Protein AF-A0AAJ1V448-F1 (afdb_monomer_lite)

Secondary structure (DSSP, 8-state):
---------S------S--SSEEEEEETTEEEEEETTTTEEEEES---EEEETTEEEEEETTEEEEEETTT--EEEE--TTS-HHHHHHHHHHHHHHHHHHHHH-PPP-EEEESSGGGS-HHHHHHHHHHHH------S--------

pLDDT: mean 71.42, std 21.46, range [21.64, 95.12]

Radius of gyration: 16.84 Å; chains: 1; bounding box: 43×35×54 Å

Foldseek 3Di:
DDDDDDDDDDDDLDPPPQPDAWGWDDDPLWTFIAGRVVRDTPDTRFQDWDDDDQWIWGAAQQGTWIARSVQRAIEGEDDPNHNVVNVVVLVVLQVVQVVCCVPPVDDHRYHYDPDLVVDDPVSNVVNVVSVVDRDPDDRDDDDDDDD

Structure (mmCIF, N/CA/C/O backbone):
data_AF-A0AAJ1V448-F1
#
_entry.id   AF-A0AAJ1V448-F1
#
loop_
_atom_site.group_PDB
_atom_site.id
_atom_site.type_symbol
_atom_site.label_atom_id
_atom_site.label_alt_id
_atom_site.label_comp_id
_atom_site.label_asym_id
_atom_site.label_entity_id
_atom_site.label_seq_id
_atom_site.pdbx_PDB_ins_code
_atom_site.Cartn_x
_atom_site.Cartn_y
_atom_site.Cartn_z
_atom_site.occupancy
_atom_site.B_iso_or_equiv
_atom_site.auth_seq_id
_atom_site.auth_comp_id
_atom_site.auth_asym_id
_atom_site.auth_atom_id
_atom_site.pdbx_PDB_model_num
ATOM 1 N N . MET A 1 1 ? -28.295 -3.631 -28.440 1.00 34.12 1 MET A N 1
ATOM 2 C CA . MET A 1 1 ? -27.370 -3.105 -29.465 1.00 34.12 1 MET A CA 1
ATOM 3 C C . MET A 1 1 ? -27.312 -1.601 -29.282 1.00 34.12 1 MET A C 1
ATOM 5 O O . MET A 1 1 ? -28.320 -0.962 -29.539 1.00 34.12 1 MET A O 1
ATOM 9 N N . TYR A 1 2 ? -26.222 -1.044 -28.748 1.00 21.64 2 TYR A N 1
ATOM 10 C CA . TYR A 1 2 ? -26.140 0.403 -28.520 1.00 21.64 2 TYR A CA 1
ATOM 11 C C . TYR A 1 2 ? -24.776 0.963 -28.914 1.00 21.64 2 TYR A C 1
ATOM 13 O O . TYR A 1 2 ? -23.734 0.371 -28.650 1.00 21.64 2 TYR A O 1
ATOM 21 N N . ILE A 1 3 ? -24.871 2.089 -29.614 1.00 24.56 3 ILE A N 1
ATOM 22 C CA . ILE A 1 3 ? -23.861 2.810 -30.384 1.00 24.56 3 ILE A CA 1
ATOM 23 C C . ILE A 1 3 ? -22.995 3.669 -29.449 1.00 24.56 3 ILE A C 1
ATOM 25 O O . ILE A 1 3 ? -23.514 4.309 -28.536 1.00 24.56 3 ILE A O 1
ATOM 29 N N . VAL A 1 4 ? -21.683 3.704 -29.702 1.00 25.64 4 VAL A N 1
ATOM 30 C CA . VAL A 1 4 ? -20.700 4.539 -28.992 1.00 25.64 4 VAL A CA 1
ATOM 31 C C . VAL A 1 4 ? -20.552 5.881 -29.712 1.00 25.64 4 VAL A C 1
ATOM 33 O O . VAL A 1 4 ? -20.373 5.914 -30.928 1.00 25.64 4 VAL A O 1
ATOM 36 N N . LYS A 1 5 ? -20.585 6.988 -28.961 1.00 23.23 5 LYS A N 1
ATOM 37 C CA . LYS A 1 5 ? -20.272 8.335 -29.456 1.00 23.23 5 LYS A CA 1
ATOM 38 C C . LYS A 1 5 ? -19.049 8.858 -28.704 1.00 23.23 5 LYS A C 1
ATOM 40 O O . LYS A 1 5 ? -19.055 8.917 -27.480 1.00 23.23 5 LYS A O 1
ATOM 45 N N . ILE A 1 6 ? -17.999 9.187 -29.449 1.00 26.39 6 ILE A N 1
ATOM 46 C CA . ILE A 1 6 ? -16.728 9.704 -28.932 1.00 26.39 6 ILE A CA 1
ATOM 47 C C . ILE A 1 6 ? -16.878 11.213 -28.730 1.00 26.39 6 ILE A C 1
ATOM 49 O O . ILE A 1 6 ? -17.264 11.916 -29.663 1.00 26.39 6 ILE A O 1
ATOM 53 N N . VAL A 1 7 ? -16.541 11.716 -27.544 1.00 25.47 7 VAL A N 1
ATOM 54 C CA . VAL A 1 7 ? -16.390 13.155 -27.291 1.00 25.47 7 VAL A CA 1
ATOM 55 C C . VAL A 1 7 ? -14.991 13.381 -26.727 1.00 25.47 7 VAL A C 1
ATOM 57 O O . VAL A 1 7 ? -14.596 12.734 -25.764 1.00 25.47 7 VAL A O 1
ATOM 60 N N . HIS A 1 8 ? -14.227 14.249 -27.387 1.00 28.97 8 HIS A N 1
ATOM 61 C CA . HIS A 1 8 ? -12.916 14.713 -26.942 1.00 28.97 8 HIS A CA 1
ATOM 62 C C . HIS A 1 8 ? -13.105 15.993 -26.123 1.00 28.97 8 HIS A C 1
ATOM 64 O O . HIS A 1 8 ? -13.616 16.969 -26.672 1.00 28.97 8 HIS A O 1
ATOM 70 N N . SER A 1 9 ? -12.646 16.038 -24.872 1.00 25.72 9 SER A N 1
ATOM 71 C CA . SER A 1 9 ? -12.379 17.309 -24.186 1.00 25.72 9 SER A CA 1
ATOM 72 C C . SER A 1 9 ? -11.403 17.164 -23.018 1.00 25.72 9 SER A C 1
ATOM 74 O O . SER A 1 9 ? -11.227 16.094 -22.447 1.00 25.72 9 SER A O 1
ATOM 76 N N . TYR A 1 10 ? -10.720 18.276 -22.755 1.00 32.84 10 TYR A N 1
ATOM 77 C CA . TYR A 1 10 ? -9.594 18.486 -21.855 1.00 32.84 10 TYR A CA 1
ATOM 78 C C . TYR A 1 10 ? -9.974 18.385 -20.367 1.00 32.84 10 TYR A C 1
ATOM 80 O O . TYR A 1 10 ? -10.995 18.925 -19.967 1.00 32.84 10 TYR A O 1
ATOM 88 N N . ILE A 1 11 ? -9.072 17.782 -19.576 1.00 35.22 11 ILE A N 1
ATOM 89 C CA . ILE A 1 11 ? -9.064 17.693 -18.100 1.00 35.22 11 ILE A CA 1
ATOM 90 C C . ILE A 1 11 ? -10.387 17.179 -17.514 1.00 35.22 11 ILE A C 1
ATOM 92 O O . ILE A 1 11 ? -11.191 17.942 -16.993 1.00 35.22 11 ILE A O 1
ATOM 96 N N . ASP A 1 12 ? -10.550 15.858 -17.510 1.00 28.92 12 ASP A N 1
ATOM 97 C CA . ASP A 1 12 ? -11.573 15.194 -16.706 1.00 28.92 12 ASP A CA 1
ATOM 98 C C . ASP A 1 12 ? -10.906 14.465 -15.533 1.00 28.92 12 ASP A C 1
ATOM 100 O O . ASP A 1 12 ? -10.263 13.423 -15.689 1.00 28.92 12 ASP A O 1
ATOM 104 N N . ILE A 1 13 ? -11.060 15.028 -14.333 1.00 37.06 13 ILE A N 1
ATOM 105 C CA . ILE A 1 13 ? -10.805 14.335 -13.069 1.00 37.06 13 ILE A CA 1
ATOM 106 C C . ILE A 1 13 ? -11.940 13.317 -12.916 1.00 37.06 13 ILE A C 1
ATOM 108 O O . ILE A 1 13 ? -13.012 13.641 -12.410 1.00 37.06 13 ILE A O 1
ATOM 112 N N . TYR A 1 14 ? -11.746 12.092 -13.402 1.00 40.75 14 TYR A N 1
ATOM 113 C CA . TYR A 1 14 ? -12.727 11.028 -13.206 1.00 40.75 14 TYR A CA 1
ATOM 114 C C . TYR A 1 14 ? -12.671 10.550 -11.753 1.00 40.75 14 TYR A C 1
ATOM 116 O O . TYR A 1 14 ? -11.866 9.696 -11.387 1.00 40.75 14 TYR A O 1
ATOM 124 N N . THR A 1 15 ? -13.544 11.101 -10.912 1.00 40.78 15 THR A N 1
ATOM 125 C CA . THR A 1 15 ? -13.880 10.543 -9.603 1.00 40.78 15 THR A CA 1
ATOM 126 C C . THR A 1 15 ? -14.513 9.173 -9.816 1.00 40.78 15 THR A C 1
ATOM 128 O O . THR A 1 15 ? -15.686 9.048 -10.176 1.00 40.78 15 THR A O 1
ATOM 131 N N . TYR A 1 16 ? -13.737 8.112 -9.593 1.00 46.25 16 TYR A N 1
ATOM 132 C CA . TYR A 1 16 ? -14.350 6.838 -9.252 1.00 46.25 16 TYR A CA 1
ATOM 133 C C . TYR A 1 16 ? -15.183 7.058 -7.987 1.00 46.25 16 TYR A C 1
ATOM 135 O O . TYR A 1 16 ? -14.748 7.725 -7.051 1.00 46.25 16 TYR A O 1
ATOM 143 N N . LYS A 1 17 ? -16.422 6.571 -8.017 1.00 37.53 17 LYS A N 1
ATOM 144 C CA . LYS A 1 17 ? -17.472 6.841 -7.032 1.00 37.53 17 LYS A CA 1
ATOM 145 C C . LYS A 1 17 ? -17.230 6.038 -5.740 1.00 37.53 17 LYS A C 1
ATOM 147 O O . LYS A 1 17 ? -18.076 5.244 -5.353 1.00 37.53 17 LYS A O 1
ATOM 152 N N . TYR A 1 18 ? -16.064 6.202 -5.123 1.00 48.06 18 TYR A N 1
ATOM 153 C CA . TYR A 1 18 ? -15.713 5.605 -3.837 1.00 48.06 18 TYR A CA 1
ATOM 154 C C . TYR A 1 18 ? -15.659 6.725 -2.800 1.00 48.06 18 TYR A C 1
ATOM 156 O O . TYR A 1 18 ? -15.070 7.777 -3.052 1.00 48.06 18 TYR A O 1
ATOM 164 N N . GLU A 1 19 ? -16.338 6.548 -1.671 1.00 44.62 19 GLU A N 1
ATOM 165 C CA . GLU A 1 19 ? -16.449 7.584 -0.647 1.00 44.62 19 GLU A CA 1
ATOM 166 C C . GLU A 1 19 ? -15.069 7.935 -0.041 1.00 44.62 19 GLU A C 1
ATOM 168 O O . GLU A 1 19 ? -14.510 7.262 0.816 1.00 44.62 19 GLU A O 1
ATOM 173 N N . HIS A 1 20 ? -14.536 9.051 -0.541 1.00 54.03 20 HIS A N 1
ATOM 174 C CA . HIS A 1 20 ? -13.806 10.126 0.140 1.00 54.03 20 HIS A CA 1
ATOM 175 C C . HIS A 1 20 ? -12.376 9.961 0.682 1.00 54.03 20 HIS A C 1
ATOM 177 O O . HIS A 1 20 ? -11.802 11.000 1.022 1.00 54.03 20 HIS A O 1
ATOM 183 N N . ARG A 1 21 ? -11.741 8.781 0.717 1.00 66.19 21 ARG A N 1
ATOM 184 C CA . ARG A 1 21 ? -10.347 8.694 1.226 1.00 66.19 21 ARG A CA 1
ATOM 185 C C . ARG A 1 21 ? -9.246 8.571 0.174 1.00 66.19 21 ARG A C 1
ATOM 187 O O . ARG A 1 21 ? -8.180 9.146 0.376 1.00 66.19 21 ARG A O 1
ATOM 194 N N . TYR A 1 22 ? -9.471 7.854 -0.926 1.00 66.38 22 TYR A N 1
ATOM 195 C CA . TYR A 1 22 ? -8.424 7.604 -1.922 1.00 66.38 22 TYR A CA 1
ATOM 196 C C . TYR A 1 22 ? -8.883 7.903 -3.348 1.00 66.38 22 TYR A C 1
ATOM 198 O O . TYR A 1 22 ? -9.981 7.523 -3.752 1.00 66.38 22 TYR A O 1
ATOM 206 N N . PHE A 1 23 ? -8.023 8.569 -4.120 1.00 69.56 23 PHE A N 1
ATOM 207 C CA . PHE A 1 23 ? -8.274 8.972 -5.502 1.00 69.56 23 PHE A CA 1
ATOM 208 C C . PHE A 1 23 ? -7.182 8.453 -6.443 1.00 69.56 23 PHE A C 1
ATOM 210 O O . PHE A 1 23 ? -5.991 8.605 -6.175 1.00 69.56 23 PHE A O 1
ATOM 217 N N . LEU A 1 24 ? -7.606 7.884 -7.574 1.00 71.06 24 LEU A N 1
ATOM 218 C CA . LEU A 1 24 ? -6.727 7.504 -8.677 1.00 71.06 24 LEU A CA 1
ATOM 219 C C . LEU A 1 24 ? -6.697 8.621 -9.709 1.00 71.06 24 LEU A C 1
ATOM 221 O O . LEU A 1 24 ? -7.723 8.936 -10.312 1.00 71.06 24 LEU A O 1
ATOM 225 N N . GLY A 1 25 ? -5.519 9.199 -9.913 1.00 64.62 25 GLY A N 1
ATOM 226 C CA . GLY A 1 25 ? -5.349 10.384 -10.734 1.00 64.62 25 GLY A CA 1
ATOM 227 C C . GLY A 1 25 ? -4.311 10.235 -11.829 1.00 64.62 25 GLY A C 1
ATOM 228 O O . GLY A 1 25 ? -3.358 9.465 -11.723 1.00 64.62 25 GLY A O 1
ATOM 229 N N . TYR A 1 26 ? -4.492 11.045 -12.868 1.00 62.19 26 TYR A N 1
ATOM 230 C CA . TYR A 1 26 ? -3.481 11.307 -13.878 1.00 62.19 26 TYR A CA 1
ATOM 231 C C . TYR A 1 26 ? -3.288 12.814 -14.002 1.00 62.19 26 TYR A C 1
ATOM 233 O O . TYR A 1 26 ? -4.241 13.547 -14.268 1.00 62.19 26 TYR A O 1
ATOM 241 N N . SER A 1 27 ? -2.066 13.291 -13.791 1.00 60.03 27 SER A N 1
ATOM 242 C CA . SER A 1 27 ? -1.732 14.711 -13.901 1.00 60.03 27 SER A CA 1
ATOM 243 C C . SER A 1 27 ? -0.319 14.872 -14.431 1.00 60.03 27 SER A C 1
ATOM 245 O O . SER A 1 27 ? 0.567 14.100 -14.084 1.00 60.03 27 SER A O 1
ATOM 247 N N . LYS A 1 28 ? -0.114 15.870 -15.298 1.00 67.69 28 LYS A N 1
ATOM 248 C CA . LYS A 1 28 ? 1.195 16.209 -15.890 1.00 67.69 28 LYS A CA 1
ATOM 249 C C . LYS A 1 28 ? 1.934 15.043 -16.563 1.00 67.69 28 LYS A C 1
ATOM 251 O O . LYS A 1 28 ? 3.154 15.056 -16.642 1.00 67.69 28 LYS A O 1
ATOM 256 N N . GLY A 1 29 ? 1.208 14.063 -17.093 1.00 63.75 29 GLY A N 1
ATOM 257 C CA . GLY A 1 29 ? 1.835 12.901 -17.720 1.00 63.75 29 GLY A CA 1
ATOM 258 C C . GLY A 1 29 ? 1.985 11.688 -16.799 1.00 63.75 29 GLY A C 1
ATOM 259 O O . GLY A 1 29 ? 2.415 10.634 -17.261 1.00 63.75 29 GLY A O 1
ATOM 260 N N . GLU A 1 30 ? 1.622 11.815 -15.521 1.00 61.38 30 GLU A N 1
ATOM 261 C CA . GLU A 1 30 ? 1.994 10.876 -14.464 1.00 61.38 30 GLU A CA 1
ATOM 262 C C . GLU A 1 30 ? 0.755 10.322 -13.752 1.00 61.38 30 GLU A C 1
ATOM 264 O O . GLU A 1 30 ? -0.217 11.041 -13.511 1.00 61.38 30 GLU A O 1
ATOM 269 N N . ASN A 1 31 ? 0.792 9.033 -13.402 1.00 67.31 31 ASN A N 1
ATOM 270 C CA . ASN A 1 31 ? -0.251 8.391 -12.600 1.00 67.31 31 ASN A CA 1
ATOM 271 C C . ASN A 1 31 ? 0.088 8.484 -11.115 1.00 67.31 31 ASN A C 1
ATOM 273 O O . ASN A 1 31 ? 1.258 8.334 -10.738 1.00 67.31 31 ASN A O 1
ATOM 277 N N . TYR A 1 32 ? -0.943 8.666 -10.294 1.00 69.56 32 TYR A N 1
ATOM 278 C CA . TYR A 1 32 ? -0.799 8.701 -8.849 1.00 69.56 32 TYR A CA 1
ATOM 279 C C . TYR A 1 32 ? -2.000 8.134 -8.092 1.00 69.56 32 TYR A C 1
ATOM 281 O O . TYR A 1 32 ? -3.140 8.172 -8.560 1.00 69.56 32 TYR A O 1
ATOM 289 N N . ILE A 1 33 ? -1.715 7.643 -6.887 1.00 75.50 33 ILE A N 1
ATOM 290 C CA . ILE A 1 33 ? -2.704 7.326 -5.854 1.00 75.50 33 ILE A CA 1
ATOM 291 C C . ILE A 1 33 ? -2.618 8.446 -4.819 1.00 75.50 33 ILE A C 1
ATOM 293 O O . ILE A 1 33 ? -1.537 8.713 -4.296 1.00 75.50 33 ILE A O 1
ATOM 297 N N . LEU A 1 34 ? -3.727 9.124 -4.544 1.00 72.25 34 LEU A N 1
ATOM 298 C CA . LEU A 1 34 ? -3.802 10.236 -3.597 1.00 72.25 34 LEU A CA 1
ATOM 299 C C . LEU A 1 34 ? -4.661 9.847 -2.396 1.00 72.25 34 LEU A C 1
ATOM 301 O O . LEU A 1 34 ? -5.791 9.409 -2.582 1.00 72.25 34 LEU A O 1
ATOM 305 N N . ASP A 1 35 ? -4.156 10.067 -1.186 1.00 71.56 35 ASP A N 1
ATOM 306 C CA . ASP A 1 35 ? -4.957 10.102 0.040 1.00 71.56 35 ASP A CA 1
ATOM 307 C C . ASP A 1 35 ? -5.593 11.498 0.150 1.00 71.56 35 ASP A C 1
ATOM 309 O O . ASP A 1 35 ? -4.914 12.484 0.447 1.00 71.56 35 ASP A O 1
ATOM 313 N N . THR A 1 36 ? -6.888 11.606 -0.146 1.00 65.81 36 THR A N 1
ATOM 314 C CA . THR A 1 36 ? -7.627 12.879 -0.171 1.00 65.81 36 THR A CA 1
ATOM 315 C C . THR A 1 36 ? -7.926 13.424 1.219 1.00 65.81 36 THR A C 1
ATOM 317 O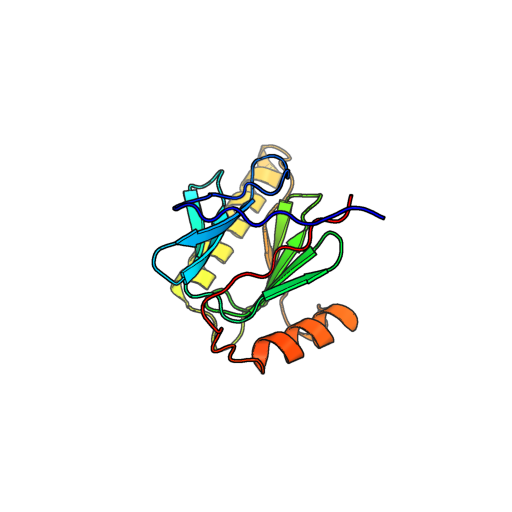 O . THR A 1 36 ? -8.243 14.604 1.343 1.00 65.81 36 THR A O 1
ATOM 320 N N . GLN A 1 37 ? -7.812 12.598 2.260 1.00 65.75 37 GLN A N 1
ATOM 321 C CA . GLN A 1 37 ? -8.006 13.028 3.641 1.00 65.75 37 GLN A CA 1
ATOM 322 C C . GLN A 1 37 ? -6.743 13.693 4.190 1.00 65.75 37 GLN A C 1
ATOM 324 O O . GLN A 1 37 ? -6.822 14.737 4.834 1.00 65.75 37 GLN A O 1
ATOM 329 N N . ASN A 1 38 ? -5.580 13.105 3.910 1.00 63.94 38 ASN A N 1
ATOM 330 C CA . ASN A 1 38 ? -4.294 13.639 4.357 1.00 63.94 38 ASN A CA 1
ATOM 331 C C . ASN A 1 38 ? -3.659 14.607 3.345 1.00 63.94 38 ASN A C 1
ATOM 333 O O . ASN A 1 38 ? -2.689 15.285 3.672 1.00 63.94 38 ASN A O 1
ATOM 337 N N . GLY A 1 39 ? -4.186 14.674 2.118 1.00 64.31 39 GLY A N 1
ATOM 338 C CA . GLY A 1 39 ? -3.635 15.492 1.036 1.00 64.31 39 GLY A CA 1
ATOM 339 C C . GLY A 1 39 ? -2.282 14.989 0.521 1.00 64.31 39 GLY A C 1
ATOM 340 O O . GLY A 1 39 ? -1.493 15.782 0.013 1.00 64.31 39 GLY A O 1
ATOM 341 N N . VAL A 1 40 ? -1.991 13.690 0.671 1.00 63.56 40 VAL A N 1
ATOM 342 C CA . VAL A 1 40 ? -0.673 13.099 0.386 1.00 63.56 40 VAL A CA 1
ATOM 343 C C . VAL A 1 40 ? -0.738 12.172 -0.819 1.00 63.56 40 VAL A C 1
ATOM 345 O O . VAL A 1 40 ? -1.569 11.266 -0.882 1.00 63.56 40 VAL A O 1
ATOM 348 N N . THR A 1 41 ? 0.180 12.367 -1.764 1.00 71.88 41 THR A N 1
ATOM 349 C CA . THR A 1 41 ? 0.409 11.423 -2.860 1.00 71.88 41 THR A CA 1
ATOM 350 C C . THR A 1 41 ? 1.125 10.188 -2.325 1.00 71.88 41 THR A C 1
ATOM 352 O O . THR A 1 41 ? 2.254 10.286 -1.850 1.00 71.88 41 THR A O 1
ATOM 355 N N . LEU A 1 42 ? 0.470 9.033 -2.407 1.00 71.06 42 LEU A N 1
ATOM 356 C CA . LEU A 1 42 ? 1.030 7.747 -2.002 1.00 71.06 42 LEU A CA 1
ATOM 357 C C . LEU A 1 42 ? 1.939 7.162 -3.080 1.00 71.06 42 LEU A C 1
ATOM 359 O O . LEU A 1 42 ? 2.975 6.608 -2.761 1.00 71.06 42 LEU A O 1
ATOM 363 N N . GLU A 1 43 ? 1.600 7.334 -4.355 1.00 75.25 43 GLU A N 1
ATOM 364 C CA . GLU A 1 43 ? 2.437 6.869 -5.463 1.00 75.25 43 GLU A CA 1
ATOM 365 C C . GLU A 1 43 ? 2.608 7.981 -6.482 1.00 75.25 43 GLU A C 1
ATOM 367 O O . 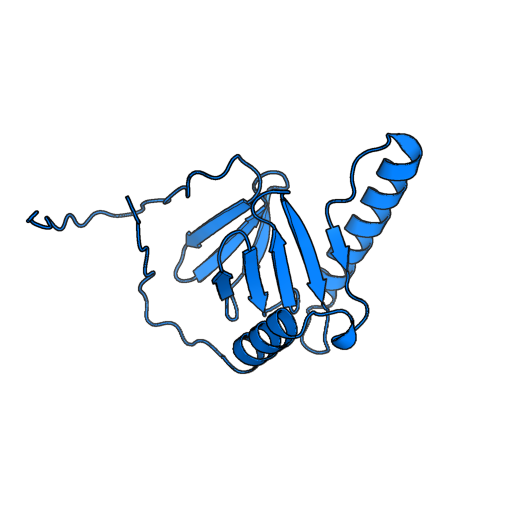GLU A 1 43 ? 1.625 8.506 -6.994 1.00 75.25 43 GLU A O 1
ATOM 372 N N . TYR A 1 44 ? 3.852 8.348 -6.777 1.00 63.69 44 TYR A N 1
ATOM 373 C CA . TYR A 1 44 ? 4.194 9.366 -7.767 1.00 63.69 44 TYR A CA 1
ATOM 374 C C . TYR A 1 44 ? 5.144 8.756 -8.790 1.00 63.69 44 TYR A C 1
ATOM 376 O O . TYR A 1 44 ? 6.206 8.251 -8.416 1.00 63.69 44 TYR A O 1
ATOM 384 N N . ASN A 1 45 ? 4.763 8.821 -10.069 1.00 65.50 45 ASN A N 1
ATOM 385 C CA . ASN A 1 45 ? 5.352 8.028 -11.152 1.00 65.50 45 ASN A CA 1
ATOM 386 C C . ASN A 1 45 ? 5.115 6.527 -11.008 1.00 65.50 45 ASN A C 1
ATOM 388 O O . ASN A 1 45 ? 6.034 5.745 -11.236 1.00 65.50 45 ASN A O 1
ATOM 392 N N . GLY A 1 46 ? 3.867 6.174 -10.656 1.00 57.59 46 GLY A N 1
ATOM 393 C CA . GLY A 1 46 ? 3.384 4.821 -10.388 1.00 57.59 46 GLY A CA 1
ATOM 394 C C . GLY A 1 46 ? 4.189 3.742 -11.092 1.00 57.59 46 GLY A C 1
ATOM 395 O O . GLY A 1 46 ? 3.984 3.456 -12.275 1.00 57.59 46 GLY A O 1
ATOM 396 N N . TYR A 1 47 ? 5.098 3.131 -10.343 1.00 69.00 47 TYR A N 1
ATOM 397 C CA . TYR A 1 47 ? 5.552 1.816 -10.729 1.00 69.00 47 TYR A CA 1
ATOM 398 C C . TYR A 1 47 ? 4.355 0.883 -10.492 1.00 69.00 47 TYR A C 1
ATOM 400 O O . TYR A 1 47 ? 3.466 1.172 -9.690 1.00 69.00 47 TYR A O 1
ATOM 408 N N . SER A 1 48 ? 4.245 -0.091 -11.384 1.00 76.06 48 SER A N 1
ATOM 409 C CA . SER A 1 48 ? 3.055 -0.870 -11.743 1.00 76.06 48 SER A CA 1
ATOM 410 C C . SER A 1 48 ? 1.924 -0.961 -10.697 1.00 76.06 48 SER A C 1
ATOM 412 O O . SER A 1 48 ? 2.132 -1.213 -9.516 1.00 76.06 48 SER A O 1
ATOM 414 N N . TYR A 1 49 ? 0.681 -0.837 -11.166 1.00 79.25 49 TYR A N 1
ATOM 415 C CA . TYR A 1 49 ? -0.507 -1.072 -10.349 1.00 79.25 49 TYR A CA 1
ATOM 416 C C . TYR A 1 49 ? -1.441 -2.074 -11.019 1.00 79.25 49 TYR A C 1
ATOM 418 O O . TYR A 1 49 ? -1.423 -2.258 -12.240 1.00 79.25 49 TYR A O 1
ATOM 426 N N . GLU A 1 50 ? -2.271 -2.718 -10.211 1.00 81.06 50 GLU A N 1
ATOM 427 C CA . GLU A 1 50 ? -3.300 -3.643 -10.656 1.00 81.06 50 GLU A CA 1
ATOM 428 C C . GLU A 1 50 ? -4.520 -3.528 -9.743 1.00 81.06 50 GLU A C 1
ATOM 430 O O . GLU A 1 50 ? -4.412 -3.649 -8.526 1.00 81.06 50 GLU A O 1
ATOM 435 N N . ALA A 1 51 ? -5.692 -3.301 -10.332 1.00 78.75 51 ALA A N 1
ATOM 436 C CA . ALA A 1 51 ? -6.956 -3.346 -9.610 1.00 78.75 51 ALA A CA 1
ATOM 437 C C . ALA A 1 51 ? -7.570 -4.746 -9.741 1.00 78.75 51 ALA A C 1
ATOM 439 O O . ALA A 1 51 ? -7.727 -5.255 -10.854 1.00 78.75 51 ALA A O 1
ATOM 440 N N . GLN A 1 52 ? -7.937 -5.358 -8.616 1.00 76.81 52 GLN A N 1
ATOM 441 C CA . GLN A 1 52 ? -8.672 -6.619 -8.577 1.00 76.81 52 GLN A CA 1
ATOM 442 C C . GLN A 1 52 ? -9.794 -6.565 -7.541 1.00 76.81 52 GLN A C 1
ATOM 444 O O . GLN A 1 52 ? -9.527 -6.574 -6.341 1.00 76.81 52 GLN A O 1
ATOM 449 N N . SER A 1 53 ? -11.047 -6.643 -8.004 1.00 79.62 53 SER A N 1
ATOM 450 C CA . SER A 1 53 ? -12.232 -6.582 -7.136 1.00 79.62 53 SER A CA 1
ATOM 451 C C . SER A 1 53 ? -12.175 -5.346 -6.229 1.00 79.62 53 SER A C 1
ATOM 453 O O . SER A 1 53 ? -12.097 -4.233 -6.742 1.00 79.62 53 SER A O 1
ATOM 455 N N . ASP A 1 54 ? -12.129 -5.555 -4.912 1.00 82.12 54 ASP A N 1
ATOM 456 C CA . ASP A 1 54 ? -12.158 -4.507 -3.892 1.00 82.12 54 ASP A CA 1
ATOM 457 C C . ASP A 1 54 ? -10.747 -4.113 -3.437 1.00 82.12 54 ASP A C 1
ATOM 459 O O . ASP A 1 54 ? -10.573 -3.495 -2.391 1.00 82.12 54 ASP A O 1
ATOM 463 N N . TYR A 1 55 ? -9.721 -4.488 -4.203 1.00 84.25 55 TYR A N 1
ATOM 464 C CA . TYR A 1 55 ? -8.334 -4.187 -3.886 1.00 84.25 55 TYR A CA 1
ATOM 465 C C . TYR A 1 55 ? -7.642 -3.465 -5.030 1.00 84.25 55 TYR A C 1
ATOM 467 O O . TYR A 1 55 ? -7.765 -3.831 -6.204 1.00 84.25 55 TYR A O 1
ATOM 475 N N . LEU A 1 56 ? -6.840 -2.476 -4.662 1.00 85.06 56 LEU A N 1
ATOM 476 C CA . LEU A 1 56 ? -5.853 -1.875 -5.540 1.00 85.06 56 LEU A CA 1
ATOM 477 C C . LEU A 1 56 ? -4.464 -2.257 -5.046 1.00 85.06 56 LEU A C 1
ATOM 479 O O . LEU A 1 56 ? -4.128 -2.027 -3.890 1.00 85.06 56 LEU A O 1
ATOM 483 N N . TYR A 1 57 ? -3.655 -2.803 -5.938 1.00 86.88 57 TYR A N 1
ATOM 484 C CA . TYR A 1 57 ? -2.266 -3.128 -5.675 1.00 86.88 57 TYR A CA 1
ATOM 485 C C . TYR A 1 57 ? -1.367 -2.165 -6.434 1.00 86.88 57 TYR A C 1
ATOM 487 O O . TYR A 1 57 ? -1.655 -1.854 -7.589 1.00 86.88 57 TYR A O 1
ATOM 495 N N . SER A 1 58 ? -0.271 -1.732 -5.828 1.00 85.50 58 SER A N 1
ATOM 496 C CA . SER A 1 58 ? 0.808 -1.034 -6.521 1.00 85.50 58 SER A CA 1
ATOM 497 C C . SER A 1 58 ? 2.165 -1.518 -6.043 1.00 85.50 58 SER A C 1
ATOM 499 O O . SER A 1 58 ? 2.297 -2.043 -4.944 1.00 85.50 58 SER A O 1
ATOM 501 N N . TYR A 1 59 ? 3.179 -1.362 -6.877 1.00 87.88 59 TYR A N 1
ATOM 502 C CA . TYR A 1 59 ? 4.565 -1.606 -6.513 1.00 87.88 59 TYR A CA 1
ATOM 503 C C . TYR A 1 59 ? 5.383 -0.411 -6.959 1.00 87.88 59 TYR A C 1
ATOM 505 O O . TYR A 1 59 ? 5.446 -0.157 -8.155 1.00 87.88 59 TYR A O 1
ATOM 513 N N . GLY A 1 60 ? 6.033 0.305 -6.050 1.00 84.44 60 GLY A N 1
ATOM 514 C CA . GLY A 1 60 ? 6.828 1.463 -6.432 1.00 84.44 60 GLY A CA 1
ATOM 515 C C . GLY A 1 60 ? 7.668 2.044 -5.322 1.00 84.44 60 GLY A C 1
ATOM 516 O O . GLY A 1 60 ? 8.365 1.318 -4.621 1.00 84.44 60 GLY A O 1
ATOM 517 N N . LYS A 1 61 ? 7.651 3.373 -5.188 1.00 81.94 61 LYS A N 1
ATOM 518 C CA . LYS A 1 61 ? 8.513 4.042 -4.202 1.00 81.94 61 LYS A CA 1
ATOM 519 C C . LYS A 1 61 ? 8.125 3.684 -2.772 1.00 81.94 61 LYS A C 1
ATOM 521 O O . LYS A 1 61 ? 8.986 3.708 -1.899 1.00 81.94 61 LYS A O 1
ATOM 526 N N . THR A 1 62 ? 6.860 3.333 -2.536 1.00 79.69 62 THR A N 1
ATOM 527 C CA . THR A 1 62 ? 6.390 2.886 -1.218 1.00 79.69 62 THR A CA 1
ATOM 528 C C . THR A 1 62 ? 6.592 1.393 -0.963 1.00 79.69 62 THR A C 1
ATOM 530 O O . THR A 1 62 ? 6.186 0.903 0.090 1.00 79.69 62 THR A O 1
ATOM 533 N N . GLY A 1 63 ? 7.248 0.679 -1.885 1.00 89.62 63 GLY A N 1
ATOM 534 C CA . GLY A 1 63 ? 7.308 -0.778 -1.892 1.00 89.62 63 GLY A CA 1
ATOM 535 C C . GLY A 1 63 ? 6.051 -1.368 -2.520 1.00 89.62 63 GLY A C 1
ATOM 536 O O . GLY A 1 63 ? 5.433 -0.758 -3.398 1.00 89.62 63 GLY A O 1
ATOM 537 N N . PHE A 1 64 ? 5.667 -2.562 -2.083 1.00 92.06 64 PHE A N 1
ATOM 538 C CA . PHE A 1 64 ? 4.403 -3.171 -2.472 1.00 92.06 64 PHE A CA 1
ATOM 539 C C . PHE A 1 64 ? 3.278 -2.687 -1.568 1.00 92.06 64 PHE A C 1
ATOM 541 O O . PHE A 1 64 ? 3.311 -2.869 -0.355 1.00 92.06 64 PHE A O 1
ATOM 548 N N . LEU A 1 65 ? 2.265 -2.092 -2.175 1.00 90.56 65 LEU A N 1
ATOM 549 C CA . LEU A 1 65 ? 1.103 -1.533 -1.516 1.00 90.56 65 LEU A CA 1
ATOM 550 C C . LEU A 1 65 ? -0.138 -2.311 -1.937 1.00 90.56 65 LEU A C 1
ATOM 552 O O . LEU A 1 65 ? -0.354 -2.590 -3.116 1.00 90.56 65 LEU A O 1
ATOM 556 N N . LYS A 1 66 ? -0.992 -2.611 -0.964 1.00 91.56 66 LYS A N 1
ATOM 557 C CA . LYS A 1 66 ? -2.371 -3.050 -1.169 1.00 91.56 66 LYS A CA 1
ATOM 558 C C . LYS A 1 66 ? -3.288 -2.071 -0.458 1.00 91.56 66 LYS A C 1
ATOM 560 O O . LYS A 1 66 ? -3.146 -1.828 0.734 1.00 91.56 66 LYS A O 1
ATOM 565 N N . LEU A 1 67 ? -4.269 -1.562 -1.176 1.00 86.38 67 LEU A N 1
ATOM 566 C CA . LEU A 1 67 ? -5.353 -0.763 -0.640 1.00 86.38 67 LEU A CA 1
ATOM 567 C C . LEU A 1 67 ? -6.633 -1.592 -0.682 1.00 86.38 67 LEU A C 1
ATOM 569 O O . LEU A 1 67 ? -7.047 -2.036 -1.752 1.00 86.38 67 LEU A O 1
ATOM 573 N N . ASP A 1 68 ? -7.247 -1.791 0.479 1.00 85.56 68 ASP A N 1
ATOM 574 C CA . ASP A 1 68 ? -8.615 -2.285 0.596 1.00 85.56 68 ASP A CA 1
ATOM 575 C C . ASP A 1 68 ? -9.581 -1.127 0.335 1.00 85.56 68 ASP A C 1
ATOM 577 O O . ASP A 1 68 ? -9.628 -0.143 1.076 1.00 85.56 68 ASP A O 1
ATOM 581 N N . LEU A 1 69 ? -10.323 -1.231 -0.764 1.00 74.25 69 LEU A N 1
ATOM 582 C CA . LEU A 1 69 ? -11.234 -0.195 -1.242 1.00 74.25 69 LEU A CA 1
ATOM 583 C C . LEU A 1 69 ? -12.518 -0.116 -0.408 1.00 74.25 69 LEU A C 1
ATOM 585 O O . LEU A 1 69 ? -13.173 0.924 -0.427 1.00 74.25 69 LEU A O 1
ATOM 589 N N . ASN A 1 70 ? -12.865 -1.171 0.331 1.00 79.38 70 ASN A N 1
ATOM 590 C CA . ASN A 1 70 ? -14.053 -1.197 1.181 1.00 79.38 70 ASN A CA 1
ATOM 591 C C . ASN A 1 70 ? -13.764 -0.582 2.552 1.00 79.38 70 ASN A C 1
ATOM 593 O O . ASN A 1 70 ? -14.567 0.192 3.068 1.00 79.38 70 ASN A O 1
ATOM 597 N N . SER A 1 71 ? -12.628 -0.938 3.157 1.00 78.50 71 SER A N 1
ATOM 598 C CA . SER A 1 71 ? -12.272 -0.487 4.509 1.00 78.50 71 SER A CA 1
ATOM 599 C C . SER A 1 71 ? -11.403 0.772 4.528 1.00 78.50 71 SER A C 1
ATOM 601 O O . SER A 1 71 ? -11.293 1.429 5.564 1.00 78.50 71 SER A O 1
ATOM 603 N N . GLY A 1 72 ? -10.765 1.118 3.407 1.00 77.94 72 GLY A N 1
ATOM 604 C CA . GLY A 1 72 ? -9.748 2.168 3.351 1.00 77.94 72 GLY A CA 1
ATOM 605 C C . GLY A 1 72 ? -8.444 1.786 4.062 1.00 77.94 72 GLY A C 1
ATOM 606 O O . GLY A 1 72 ? -7.582 2.648 4.260 1.00 77.94 72 GLY A O 1
ATOM 607 N N . GLN A 1 73 ? -8.284 0.520 4.457 1.00 86.44 73 GLN A N 1
ATOM 608 C CA . GLN A 1 73 ? -7.048 0.031 5.052 1.00 86.44 73 GLN A CA 1
ATOM 609 C C . GLN A 1 73 ? -5.967 -0.102 3.986 1.00 86.44 73 GLN A C 1
ATOM 611 O O . GLN A 1 73 ? -6.194 -0.611 2.888 1.00 86.44 73 GLN A O 1
ATOM 616 N N . THR A 1 74 ? -4.768 0.358 4.320 1.00 88.62 74 THR A N 1
ATOM 617 C CA . THR A 1 74 ? -3.598 0.267 3.449 1.00 88.62 74 THR A CA 1
ATOM 618 C C . THR A 1 74 ? -2.572 -0.668 4.066 1.00 88.62 74 THR A C 1
ATOM 620 O O . THR A 1 74 ? -2.253 -0.553 5.247 1.00 88.62 74 THR A O 1
ATOM 623 N N . TYR A 1 75 ? -2.046 -1.574 3.257 1.00 92.88 75 TYR A N 1
ATOM 624 C CA . TYR A 1 75 ? -1.054 -2.569 3.625 1.00 92.88 75 TYR A CA 1
ATOM 625 C C . TYR A 1 75 ? 0.209 -2.323 2.812 1.00 92.88 75 TYR A C 1
ATOM 627 O O . TYR A 1 75 ? 0.125 -2.112 1.603 1.00 92.88 75 TYR A O 1
ATOM 635 N N . TYR A 1 76 ? 1.358 -2.370 3.474 1.00 93.50 76 TYR A N 1
ATOM 636 C CA . TYR A 1 76 ? 2.660 -2.138 2.864 1.00 93.50 76 TYR A CA 1
ATOM 637 C C . TYR A 1 76 ? 3.572 -3.334 3.102 1.00 93.50 76 TYR A C 1
ATOM 639 O O . TYR A 1 76 ? 3.634 -3.857 4.212 1.00 93.50 76 TYR A O 1
ATOM 647 N N . LEU A 1 77 ? 4.313 -3.734 2.079 1.00 95.12 77 LEU A N 1
ATOM 648 C CA . LEU A 1 77 ? 5.477 -4.600 2.181 1.00 95.12 77 LEU A CA 1
ATOM 649 C C . LEU A 1 77 ? 6.662 -3.817 1.622 1.00 95.12 77 LEU A C 1
ATOM 651 O O . LEU A 1 77 ? 6.718 -3.518 0.428 1.00 95.12 77 LEU A O 1
ATOM 655 N N . PHE A 1 78 ? 7.588 -3.475 2.511 1.00 93.44 78 PHE A N 1
ATOM 656 C CA . PHE A 1 78 ? 8.817 -2.790 2.142 1.00 93.44 78 PHE A CA 1
ATOM 657 C C . PHE A 1 78 ? 9.860 -3.791 1.661 1.00 93.44 78 PHE A C 1
ATOM 659 O O . PHE A 1 78 ? 9.993 -4.882 2.213 1.00 93.44 78 PHE A O 1
ATOM 666 N N . ASP A 1 79 ? 10.636 -3.377 0.673 1.00 89.31 79 ASP A N 1
ATOM 667 C CA . ASP A 1 79 ? 11.786 -4.104 0.154 1.00 89.31 79 ASP A CA 1
ATOM 668 C C . ASP A 1 79 ? 12.969 -3.157 -0.084 1.00 89.31 79 ASP A C 1
ATOM 670 O O . ASP A 1 79 ? 12.900 -1.959 0.201 1.00 89.31 79 ASP A O 1
ATOM 674 N N . ASP A 1 80 ? 14.061 -3.697 -0.620 1.00 86.00 80 ASP A N 1
ATOM 675 C CA . ASP A 1 80 ? 15.308 -2.961 -0.846 1.00 86.00 80 ASP A CA 1
ATOM 676 C C . ASP A 1 80 ? 15.170 -1.793 -1.841 1.00 86.00 80 ASP A C 1
ATOM 678 O O . ASP A 1 80 ? 16.076 -0.966 -1.950 1.00 86.00 80 ASP A O 1
ATOM 682 N N . GLN A 1 81 ? 14.066 -1.716 -2.595 1.00 82.81 81 GLN A N 1
ATOM 683 C CA . GLN A 1 81 ? 13.789 -0.620 -3.529 1.00 82.81 81 GLN A CA 1
ATOM 684 C C .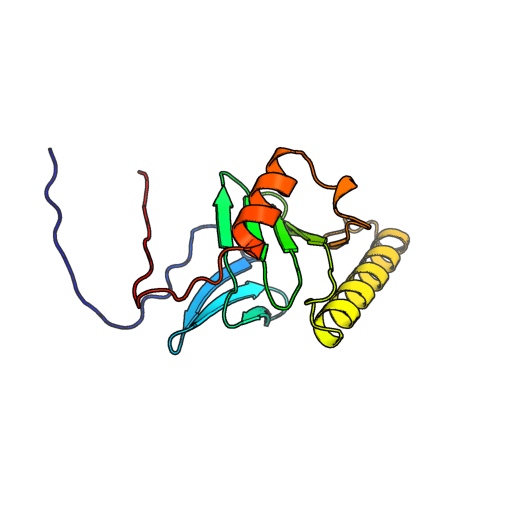 GLN A 1 81 ? 12.861 0.446 -2.944 1.00 82.81 81 GLN A C 1
ATOM 686 O O . GLN A 1 81 ? 12.649 1.484 -3.577 1.00 82.81 81 GLN A O 1
ATOM 691 N N . THR A 1 82 ? 12.320 0.207 -1.751 1.00 88.12 82 THR A N 1
ATOM 692 C CA . THR A 1 82 ? 11.456 1.158 -1.062 1.00 88.12 82 THR A CA 1
ATOM 693 C C . THR A 1 82 ? 12.254 2.386 -0.642 1.00 88.12 82 THR A C 1
ATOM 695 O O . THR A 1 82 ? 13.326 2.293 -0.047 1.00 88.12 82 THR A O 1
ATOM 698 N N . ASP A 1 83 ? 11.705 3.563 -0.919 1.00 86.75 83 ASP A N 1
ATOM 699 C CA . ASP A 1 83 ? 12.302 4.826 -0.515 1.00 86.75 83 ASP A CA 1
ATOM 700 C C . ASP A 1 83 ? 12.241 4.985 1.018 1.00 86.75 83 ASP A C 1
ATOM 702 O O . ASP A 1 83 ? 11.177 4.897 1.638 1.00 86.75 83 ASP A O 1
ATOM 706 N N . GLU A 1 84 ? 13.396 5.225 1.642 1.00 88.62 84 GLU A N 1
ATOM 707 C CA . GLU A 1 84 ? 13.525 5.294 3.104 1.00 88.62 84 GLU A CA 1
ATOM 708 C C . GLU A 1 84 ? 12.725 6.449 3.731 1.00 88.62 84 GLU A C 1
ATOM 710 O O . GLU A 1 84 ? 12.265 6.332 4.872 1.00 88.62 84 GLU A O 1
ATOM 715 N N . ILE A 1 85 ? 12.487 7.544 2.997 1.00 85.94 85 ILE A N 1
ATOM 716 C CA . ILE A 1 85 ? 11.631 8.639 3.472 1.00 85.94 85 ILE A CA 1
ATOM 717 C C . ILE A 1 85 ? 10.185 8.144 3.547 1.00 85.94 85 ILE A C 1
ATOM 719 O O . ILE A 1 85 ? 9.513 8.350 4.561 1.00 85.94 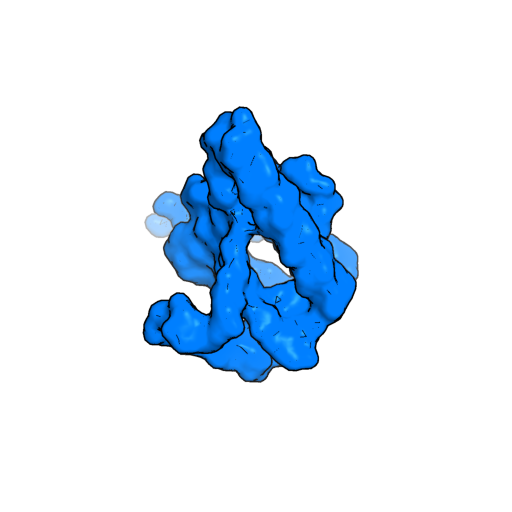85 ILE A O 1
ATOM 723 N N . TYR A 1 86 ? 9.709 7.443 2.514 1.00 81.31 86 TYR A N 1
ATOM 724 C CA . TYR A 1 86 ? 8.365 6.859 2.519 1.00 81.31 86 TYR A CA 1
ATOM 725 C C . TYR A 1 86 ? 8.203 5.806 3.612 1.00 81.31 86 TYR A C 1
ATOM 727 O O . TYR A 1 86 ? 7.253 5.881 4.394 1.00 81.31 86 TYR A O 1
ATOM 735 N N . LYS A 1 87 ? 9.155 4.880 3.727 1.00 89.50 87 LYS A N 1
ATOM 736 C CA . LYS A 1 87 ? 9.175 3.859 4.781 1.00 89.50 87 LYS A CA 1
ATOM 737 C C . LYS A 1 87 ? 9.108 4.482 6.174 1.00 89.50 87 LYS A C 1
ATOM 739 O O . LYS A 1 87 ? 8.258 4.102 6.977 1.00 89.50 87 LYS A O 1
ATOM 744 N N . THR A 1 88 ? 9.935 5.493 6.441 1.00 89.00 88 THR A N 1
ATOM 745 C CA . THR A 1 88 ? 9.938 6.214 7.724 1.00 89.00 88 THR A CA 1
ATOM 746 C C . THR A 1 88 ? 8.591 6.883 7.999 1.00 89.00 88 THR A C 1
ATOM 748 O O . THR A 1 88 ? 8.051 6.759 9.100 1.00 89.00 88 THR A O 1
ATOM 751 N N . ASN A 1 89 ? 8.003 7.549 7.003 1.00 85.69 89 ASN A N 1
ATOM 752 C CA . ASN A 1 89 ? 6.705 8.209 7.147 1.00 85.69 89 ASN A CA 1
ATOM 753 C C . ASN A 1 89 ? 5.579 7.217 7.468 1.00 85.69 89 ASN A C 1
ATOM 755 O O . ASN A 1 89 ? 4.759 7.478 8.350 1.00 85.69 89 ASN A O 1
ATOM 759 N N . ILE A 1 90 ? 5.555 6.067 6.793 1.00 86.94 90 ILE A N 1
ATOM 760 C CA . ILE A 1 90 ? 4.537 5.032 7.006 1.00 86.94 90 ILE A CA 1
ATOM 761 C C . ILE A 1 90 ? 4.709 4.381 8.383 1.00 86.94 90 ILE A C 1
ATOM 763 O O . ILE A 1 90 ? 3.729 4.231 9.112 1.00 86.94 90 ILE A O 1
ATOM 767 N N . LEU A 1 91 ? 5.941 4.065 8.792 1.00 90.25 91 LEU A N 1
ATOM 768 C CA . LEU A 1 91 ? 6.212 3.523 10.128 1.00 90.25 91 LEU A CA 1
ATOM 769 C C . LEU A 1 91 ? 5.800 4.503 11.235 1.00 90.25 91 LEU A C 1
ATOM 771 O O . LEU A 1 91 ? 5.158 4.099 12.206 1.00 90.25 91 LEU A O 1
ATOM 775 N N . ASN A 1 92 ? 6.091 5.796 11.070 1.00 87.75 92 ASN A N 1
ATOM 776 C CA . ASN A 1 92 ? 5.642 6.836 11.998 1.00 87.75 92 ASN A CA 1
ATOM 777 C C . ASN A 1 92 ? 4.113 6.914 12.071 1.00 87.75 92 ASN A C 1
ATOM 779 O O . ASN A 1 92 ? 3.557 7.004 13.166 1.00 87.75 92 ASN A O 1
ATOM 783 N N . ARG A 1 93 ? 3.423 6.817 10.928 1.00 85.38 93 ARG A N 1
ATOM 784 C CA . ARG A 1 93 ? 1.957 6.760 10.879 1.00 85.38 93 ARG A CA 1
ATOM 785 C C . ARG A 1 93 ? 1.415 5.546 11.634 1.00 85.38 93 ARG A C 1
ATOM 787 O O . ARG A 1 93 ? 0.540 5.717 12.476 1.00 85.38 93 ARG A O 1
ATOM 794 N N . CYS A 1 94 ? 1.969 4.352 11.421 1.00 87.62 94 CYS A N 1
ATOM 795 C CA . CYS A 1 94 ? 1.579 3.154 12.173 1.00 87.62 94 CYS A CA 1
ATOM 796 C C . CYS A 1 94 ? 1.767 3.327 13.689 1.00 87.62 94 CYS A C 1
ATOM 798 O O . CYS A 1 94 ? 0.936 2.865 14.470 1.00 87.62 94 CYS A O 1
ATOM 800 N N . LEU A 1 95 ? 2.847 3.983 14.128 1.00 88.62 95 LEU A N 1
ATOM 801 C CA . LEU A 1 95 ? 3.087 4.260 15.549 1.00 88.62 95 LEU A CA 1
ATOM 802 C C . LEU A 1 95 ? 2.057 5.232 16.136 1.00 88.62 95 LEU A C 1
ATOM 804 O O . LEU A 1 95 ? 1.639 5.051 17.279 1.00 88.62 95 LEU A O 1
ATOM 808 N N . LEU A 1 96 ? 1.653 6.253 15.377 1.00 86.88 96 LEU A N 1
ATOM 809 C CA . LEU A 1 96 ? 0.601 7.186 15.787 1.00 86.88 96 LEU A CA 1
ATOM 810 C C . LEU A 1 96 ? -0.758 6.485 15.871 1.00 86.88 96 LEU A C 1
ATOM 812 O O . LEU A 1 96 ? -1.412 6.567 16.905 1.00 86.88 96 LEU A O 1
ATOM 816 N N . GLU A 1 97 ? -1.128 5.707 14.853 1.00 87.19 97 GLU A N 1
ATOM 817 C CA . GLU A 1 97 ? -2.395 4.964 14.836 1.00 87.19 97 GLU A CA 1
ATOM 818 C C . GLU A 1 97 ? -2.497 3.957 15.993 1.00 87.19 97 GLU A C 1
ATOM 820 O O . GLU A 1 97 ? -3.565 3.802 16.580 1.00 87.19 97 GLU A O 1
ATOM 825 N N . LYS A 1 98 ? -1.389 3.315 16.392 1.00 87.44 98 LYS A N 1
ATOM 826 C CA . LYS A 1 98 ? -1.360 2.450 17.586 1.00 87.44 98 LYS A CA 1
ATOM 827 C C . LYS A 1 98 ? -1.625 3.225 18.878 1.00 87.44 98 LYS A C 1
ATOM 829 O O . LYS A 1 98 ? -2.390 2.759 19.717 1.00 87.44 98 LYS A O 1
ATOM 834 N N . LYS A 1 99 ? -1.032 4.413 19.031 1.00 87.19 99 LYS A N 1
ATOM 835 C CA . LYS A 1 99 ? -1.287 5.278 20.197 1.00 87.19 99 LYS A CA 1
ATOM 836 C C . LYS A 1 99 ? -2.743 5.742 20.241 1.00 87.19 99 LYS A C 1
ATOM 838 O O . LYS A 1 99 ? -3.322 5.812 21.323 1.00 87.19 99 LYS A O 1
ATOM 843 N N . ASP A 1 100 ? -3.328 6.045 19.087 1.00 86.06 100 ASP A N 1
ATOM 844 C CA . ASP A 1 100 ? -4.729 6.458 18.980 1.00 86.06 100 ASP A CA 1
ATOM 845 C C . ASP A 1 100 ? -5.688 5.288 19.240 1.00 86.06 100 ASP A C 1
ATOM 847 O O . ASP A 1 100 ? -6.728 5.479 19.869 1.00 86.06 100 ASP A O 1
ATOM 851 N N . LEU A 1 101 ? -5.331 4.064 18.838 1.00 84.50 101 LEU A N 1
ATOM 852 C CA . LEU A 1 101 ? -6.074 2.856 19.202 1.00 84.50 101 LEU A CA 1
ATOM 853 C C . LEU A 1 101 ? -6.105 2.664 20.727 1.00 84.50 101 LEU A C 1
ATOM 855 O O . LEU A 1 101 ? -7.172 2.435 21.291 1.00 84.50 101 LEU A O 1
ATOM 859 N N . GLU A 1 102 ? -4.959 2.788 21.401 1.00 84.12 102 GLU A N 1
ATOM 860 C CA . GLU A 1 102 ? -4.854 2.623 22.860 1.00 84.1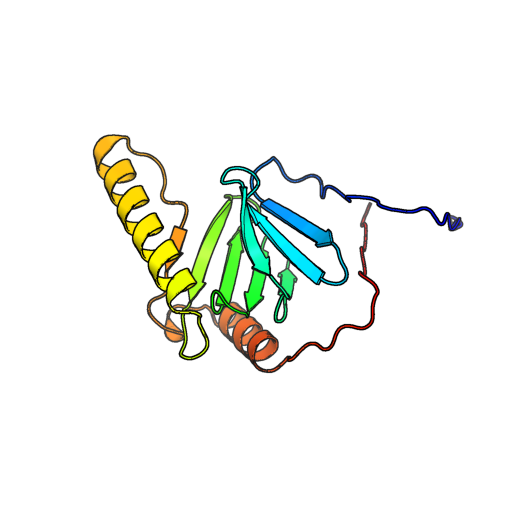2 102 GLU A CA 1
ATOM 861 C C . GLU A 1 102 ? -5.634 3.693 23.643 1.00 84.12 102 GLU A C 1
ATOM 863 O O . GLU A 1 102 ? -6.173 3.406 24.712 1.00 84.12 102 GLU A O 1
ATOM 868 N N . LYS A 1 103 ? -5.704 4.925 23.123 1.00 85.31 103 LYS A N 1
ATOM 869 C CA . LYS A 1 103 ? -6.348 6.064 23.800 1.00 85.31 103 LYS A CA 1
ATOM 870 C C . LYS A 1 103 ? -7.823 6.238 23.458 1.00 85.31 103 LYS A C 1
ATOM 872 O O . LYS A 1 103 ? -8.623 6.553 24.333 1.00 85.31 103 LYS A O 1
ATOM 877 N N . GLU A 1 104 ? -8.164 6.096 22.184 1.00 84.38 104 GLU A N 1
ATOM 878 C CA . GLU A 1 104 ? -9.449 6.515 21.615 1.00 84.38 104 GLU A CA 1
ATOM 879 C C . GLU A 1 104 ? -10.204 5.355 20.949 1.00 84.38 104 GLU A C 1
ATOM 881 O O . GLU A 1 104 ? -11.281 5.571 20.399 1.00 84.38 104 GLU A O 1
ATOM 886 N N . GLN A 1 105 ? -9.658 4.128 20.986 1.00 81.31 105 GLN A N 1
ATOM 887 C CA . GLN A 1 105 ? -10.222 2.935 20.334 1.00 81.31 105 GLN A CA 1
ATOM 888 C C . GLN A 1 105 ? -10.481 3.129 18.829 1.00 81.31 105 GLN A C 1
ATOM 890 O O . GLN A 1 105 ? -11.361 2.498 18.242 1.00 81.31 105 GLN A O 1
ATOM 895 N N . LYS A 1 106 ? -9.698 4.000 18.180 1.00 78.25 106 LYS A N 1
ATOM 896 C CA . LYS A 1 106 ? -9.771 4.213 16.732 1.00 78.25 106 LYS A CA 1
ATOM 897 C C . LYS A 1 106 ? -9.177 3.014 15.980 1.00 78.25 106 LYS A C 1
ATOM 899 O O . LYS A 1 106 ? -8.111 2.535 16.361 1.00 78.25 106 LYS A O 1
ATOM 904 N N . PRO A 1 107 ? -9.822 2.533 14.902 1.00 77.56 107 PRO A N 1
ATOM 905 C CA . PRO A 1 107 ? -9.326 1.391 14.142 1.00 77.56 107 PRO A CA 1
ATOM 906 C C . PRO A 1 107 ? -8.011 1.722 13.429 1.00 77.56 107 PRO A C 1
ATOM 908 O O . PRO A 1 107 ? -7.878 2.796 12.842 1.00 77.56 107 PRO A O 1
ATOM 911 N N . ILE A 1 108 ? -7.074 0.768 13.426 1.00 84.94 108 ILE A N 1
ATOM 912 C CA . ILE A 1 108 ? -5.831 0.863 12.650 1.00 84.94 108 ILE A CA 1
ATOM 913 C C . ILE A 1 108 ? -6.179 0.854 11.161 1.00 84.94 108 ILE A C 1
ATOM 915 O O . ILE A 1 108 ? -6.999 0.056 10.696 1.00 84.94 108 ILE A O 1
ATOM 919 N N . GLN A 1 109 ? -5.551 1.763 10.427 1.00 86.06 109 GLN A N 1
ATOM 920 C CA . GLN A 1 109 ? -5.779 1.972 9.005 1.00 86.06 109 GLN A CA 1
ATOM 921 C C . GLN A 1 109 ? -4.557 1.616 8.158 1.00 86.06 109 GLN A C 1
ATOM 923 O O . GLN A 1 109 ? -4.688 1.394 6.956 1.00 86.06 109 GLN A O 1
ATOM 928 N N . THR A 1 110 ? -3.379 1.573 8.769 1.00 89.62 110 THR A N 1
ATOM 929 C CA . THR A 1 110 ? -2.099 1.348 8.111 1.00 89.62 110 THR A CA 1
ATOM 930 C C . THR A 1 110 ? -1.447 0.100 8.690 1.00 89.62 110 THR A C 1
ATOM 932 O O . THR A 1 110 ? -1.109 0.040 9.875 1.00 89.62 110 THR A O 1
ATOM 935 N N . HIS A 1 111 ? -1.235 -0.894 7.839 1.00 92.62 111 HIS A N 1
ATOM 936 C CA . HIS A 1 111 ? -0.644 -2.179 8.180 1.00 92.62 111 HIS A CA 1
ATOM 937 C C . HIS A 1 111 ? 0.670 -2.371 7.427 1.00 92.62 111 HIS A C 1
ATOM 939 O O . HIS A 1 111 ? 0.808 -1.960 6.278 1.00 92.62 111 HIS A O 1
ATOM 945 N N . VAL A 1 112 ? 1.634 -3.019 8.073 1.00 93.94 112 VAL A N 1
ATOM 946 C CA . VAL A 1 112 ? 2.931 -3.335 7.472 1.00 93.94 112 VAL A CA 1
ATOM 947 C C . VAL A 1 112 ? 3.150 -4.834 7.596 1.00 93.94 112 VAL A C 1
ATOM 949 O O . VAL A 1 112 ? 3.124 -5.372 8.704 1.00 93.94 112 VAL A O 1
ATOM 952 N N . TRP A 1 113 ? 3.328 -5.496 6.458 1.00 95.12 113 TRP A N 1
ATOM 953 C CA . TRP A 1 113 ? 3.809 -6.866 6.384 1.00 95.12 113 TRP A CA 1
ATOM 954 C C . TRP A 1 113 ? 5.300 -6.895 6.702 1.00 95.12 113 TRP A C 1
ATOM 956 O O . TRP A 1 113 ? 6.059 -6.014 6.295 1.00 95.12 113 TRP A O 1
ATOM 966 N N . THR A 1 114 ? 5.719 -7.908 7.450 1.00 88.81 114 THR A N 1
ATOM 967 C CA . THR A 1 114 ? 7.107 -8.058 7.893 1.00 88.81 114 THR A CA 1
ATOM 968 C C . THR A 1 114 ? 7.965 -8.642 6.779 1.00 88.81 114 THR A C 1
ATOM 970 O O . THR A 1 114 ? 9.144 -8.314 6.677 1.00 88.81 114 THR A O 1
ATOM 973 N N . ASN A 1 115 ? 7.395 -9.529 5.961 1.00 89.94 115 ASN A N 1
ATOM 974 C CA . ASN A 1 115 ? 8.100 -10.202 4.875 1.00 89.94 115 ASN A CA 1
ATOM 975 C C . ASN A 1 115 ? 7.129 -10.714 3.790 1.00 89.94 115 ASN A C 1
ATOM 977 O O . ASN A 1 115 ? 5.914 -10.743 3.979 1.00 89.94 115 ASN A O 1
ATOM 981 N N . GLU A 1 116 ? 7.675 -11.171 2.658 1.00 88.94 116 GLU A N 1
ATOM 982 C CA . GLU A 1 116 ? 6.894 -11.745 1.549 1.00 88.94 116 GLU A CA 1
ATOM 983 C C . GLU A 1 116 ? 6.050 -12.970 1.954 1.00 88.94 116 GLU A C 1
ATOM 985 O O . GLU A 1 116 ? 5.015 -13.225 1.342 1.00 88.94 116 GLU A O 1
ATOM 990 N N . SER A 1 117 ? 6.444 -13.723 2.990 1.00 90.19 117 SER A N 1
ATOM 991 C CA . SER A 1 117 ? 5.684 -14.894 3.458 1.00 90.19 117 SER A CA 1
ATOM 992 C C . SER A 1 117 ? 4.396 -14.531 4.203 1.00 90.19 117 SER A C 1
ATOM 994 O O . SER A 1 117 ? 3.513 -15.379 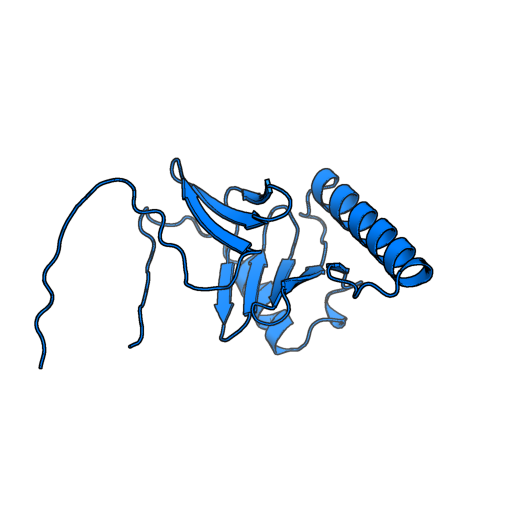4.323 1.00 90.19 117 SER A O 1
ATOM 996 N N . ASP A 1 118 ? 4.239 -13.268 4.613 1.00 92.00 118 ASP A N 1
ATOM 997 C CA . ASP A 1 118 ? 2.983 -12.746 5.163 1.00 92.00 118 ASP A CA 1
ATOM 998 C C . ASP A 1 118 ? 1.918 -12.513 4.070 1.00 92.00 118 ASP A C 1
ATOM 1000 O O . ASP A 1 118 ? 0.739 -12.319 4.376 1.00 92.00 118 ASP A O 1
ATOM 1004 N N . LEU A 1 119 ? 2.314 -12.527 2.790 1.00 93.69 119 LEU A N 1
ATOM 1005 C CA . LEU A 1 119 ? 1.401 -12.401 1.658 1.00 93.69 119 LEU A CA 1
ATOM 1006 C C . LEU A 1 119 ? 0.713 -13.736 1.357 1.00 93.69 119 LEU A C 1
ATOM 1008 O O . LEU A 1 119 ? 1.346 -14.794 1.315 1.00 93.69 119 LEU A O 1
ATOM 1012 N N . THR A 1 120 ? -0.574 -13.690 1.013 1.00 94.50 120 THR A N 1
ATOM 1013 C CA . THR A 1 120 ? -1.258 -14.851 0.421 1.00 94.50 120 THR A CA 1
ATOM 1014 C C . THR A 1 120 ? -0.624 -15.232 -0.921 1.00 94.50 120 THR A C 1
ATOM 1016 O O . THR A 1 120 ? -0.060 -14.389 -1.615 1.00 94.50 120 THR A O 1
ATOM 1019 N N . LEU A 1 121 ? -0.799 -16.481 -1.374 1.00 94.75 121 LEU A N 1
ATOM 1020 C CA . LEU A 1 121 ? -0.302 -16.919 -2.691 1.00 94.75 121 LEU A CA 1
ATOM 1021 C C . LEU A 1 121 ? -0.769 -15.998 -3.836 1.00 94.75 121 LEU A C 1
ATOM 1023 O O . LEU A 1 121 ? -0.040 -15.739 -4.793 1.00 94.75 121 LEU A O 1
ATOM 1027 N N . LYS A 1 122 ? -1.994 -15.473 -3.736 1.00 93.00 122 LYS A N 1
ATOM 1028 C CA . LYS A 1 122 ? -2.542 -14.514 -4.699 1.00 93.00 122 LYS A CA 1
ATOM 1029 C C . LYS A 1 122 ? -1.777 -13.188 -4.672 1.00 93.00 122 LYS A C 1
ATOM 1031 O O . LYS A 1 122 ? -1.451 -12.661 -5.732 1.00 93.00 122 LYS A O 1
ATOM 1036 N N . GLU A 1 123 ? -1.490 -12.668 -3.486 1.00 94.12 123 GLU A N 1
ATOM 1037 C CA . GLU A 1 123 ? -0.745 -11.422 -3.302 1.00 94.12 123 GLU A CA 1
ATOM 1038 C C . GLU A 1 123 ? 0.717 -11.566 -3.714 1.00 94.12 123 GLU A C 1
ATOM 1040 O O . GLU A 1 123 ? 1.215 -10.676 -4.389 1.00 94.12 123 GLU A O 1
ATOM 1045 N N . GLN A 1 124 ? 1.368 -12.698 -3.434 1.00 94.12 124 GLN A N 1
ATOM 1046 C CA . GLN A 1 124 ? 2.722 -12.984 -3.928 1.00 94.12 124 GLN A CA 1
ATOM 1047 C C . GLN A 1 124 ? 2.770 -12.990 -5.461 1.00 94.12 124 GLN A C 1
ATOM 1049 O O . GLN A 1 124 ? 3.662 -12.401 -6.069 1.00 94.12 124 GLN A O 1
ATOM 1054 N N . ASN A 1 125 ? 1.774 -13.597 -6.114 1.00 92.25 125 ASN A N 1
ATOM 1055 C CA . ASN A 1 125 ? 1.676 -13.574 -7.574 1.00 92.25 125 ASN A CA 1
ATOM 1056 C C . ASN A 1 125 ? 1.500 -12.150 -8.123 1.00 92.25 125 ASN A C 1
ATOM 1058 O O . ASN A 1 125 ? 2.077 -11.820 -9.157 1.00 92.25 125 ASN A O 1
ATOM 1062 N N . ILE A 1 126 ? 0.713 -11.304 -7.452 1.00 91.00 126 ILE A N 1
ATOM 1063 C CA . ILE A 1 126 ? 0.549 -9.896 -7.838 1.00 91.00 126 ILE A CA 1
ATOM 1064 C C . ILE A 1 126 ? 1.853 -9.130 -7.598 1.00 91.00 126 ILE A C 1
ATOM 1066 O O . ILE A 1 126 ? 2.319 -8.461 -8.514 1.00 91.00 126 ILE A O 1
ATOM 1070 N N . TYR A 1 127 ? 2.465 -9.277 -6.422 1.00 91.62 127 TYR A N 1
ATOM 1071 C CA . TYR A 1 127 ? 3.750 -8.682 -6.060 1.00 91.62 127 TYR A CA 1
ATOM 1072 C C . TYR A 1 127 ? 4.811 -8.961 -7.123 1.00 91.62 127 TYR A C 1
ATOM 1074 O O . TYR A 1 127 ? 5.334 -8.022 -7.715 1.00 91.62 127 TYR A O 1
ATOM 1082 N N . ASN A 1 128 ? 5.045 -10.235 -7.448 1.00 90.19 128 ASN A N 1
ATOM 1083 C CA . ASN A 1 128 ? 6.037 -10.642 -8.443 1.00 90.19 128 ASN A CA 1
ATOM 1084 C C . ASN A 1 128 ? 5.733 -10.053 -9.827 1.00 90.19 128 ASN A C 1
ATOM 1086 O O . ASN A 1 128 ? 6.614 -9.487 -10.474 1.00 90.19 128 ASN A O 1
ATOM 1090 N N . ARG A 1 129 ? 4.465 -10.097 -10.266 1.00 86.81 129 ARG A N 1
ATOM 1091 C CA . ARG A 1 129 ? 4.069 -9.471 -11.536 1.00 86.81 129 ARG A CA 1
ATOM 1092 C C . ARG A 1 129 ? 4.316 -7.971 -11.539 1.00 86.81 129 ARG A C 1
ATOM 1094 O O . ARG A 1 129 ? 4.750 -7.453 -12.559 1.00 86.81 129 ARG A O 1
ATOM 1101 N N . LEU A 1 130 ? 3.990 -7.264 -10.463 1.00 86.25 130 LEU A N 1
ATOM 1102 C CA . LEU A 1 130 ? 4.147 -5.816 -10.392 1.00 86.25 130 LEU A CA 1
ATOM 1103 C C . LEU A 1 130 ? 5.634 -5.428 -10.316 1.00 86.25 130 LEU A C 1
ATOM 1105 O O . LEU A 1 130 ? 6.076 -4.584 -11.100 1.00 86.25 130 LEU A O 1
ATOM 1109 N N . LYS A 1 131 ? 6.414 -6.113 -9.480 1.00 87.00 131 LYS A N 1
ATOM 1110 C CA . LYS A 1 131 ? 7.864 -5.937 -9.316 1.00 87.00 131 LYS A CA 1
ATOM 1111 C C . LYS A 1 131 ? 8.632 -6.063 -10.632 1.00 87.00 131 LYS A C 1
ATOM 1113 O O . LYS A 1 131 ? 9.424 -5.184 -10.975 1.00 87.00 131 LYS A O 1
ATOM 1118 N N . ASP A 1 132 ? 8.352 -7.109 -11.408 1.00 80.38 132 ASP A N 1
ATOM 1119 C CA . ASP A 1 132 ? 9.038 -7.361 -12.684 1.00 80.38 132 ASP A CA 1
ATOM 1120 C C . ASP A 1 132 ? 8.563 -6.427 -13.802 1.00 80.38 132 ASP A C 1
ATOM 1122 O O . ASP A 1 132 ? 9.277 -6.133 -14.770 1.00 80.38 132 ASP A O 1
ATOM 1126 N N . LYS A 1 133 ? 7.337 -5.919 -13.681 1.00 70.81 133 LYS A N 1
ATOM 1127 C CA . LYS A 1 133 ? 6.720 -5.074 -14.691 1.00 70.81 133 LYS A CA 1
ATOM 1128 C C . LYS A 1 133 ? 7.148 -3.626 -14.480 1.00 70.81 133 LYS A C 1
ATOM 1130 O O . LYS A 1 133 ? 6.401 -2.794 -13.968 1.00 70.81 133 LYS A O 1
ATOM 1135 N N . LYS A 1 134 ? 8.327 -3.283 -15.006 1.00 58.66 134 LYS A N 1
ATOM 1136 C CA . LYS A 1 134 ? 8.687 -1.884 -15.294 1.00 58.66 134 LYS A CA 1
ATOM 1137 C C . LYS A 1 134 ? 7.769 -1.358 -16.397 1.00 58.66 134 LYS A C 1
ATOM 1139 O O . LYS A 1 134 ? 8.107 -1.396 -17.580 1.00 58.66 134 LYS A O 1
ATOM 1144 N N . MET A 1 135 ? 6.566 -0.919 -16.036 1.00 53.31 135 MET A N 1
ATOM 1145 C CA . MET A 1 135 ? 5.623 -0.381 -17.011 1.00 53.31 135 MET A CA 1
ATOM 1146 C C . MET A 1 135 ? 6.138 0.959 -17.543 1.00 53.31 135 MET A C 1
ATOM 1148 O O . MET A 1 135 ? 5.946 2.003 -16.932 1.00 53.31 135 MET A O 1
ATOM 1152 N N . ARG A 1 136 ? 6.751 0.941 -18.733 1.00 43.97 136 ARG A N 1
ATOM 1153 C CA . ARG A 1 136 ? 6.742 2.101 -19.634 1.00 43.97 136 ARG A CA 1
ATOM 1154 C C . ARG A 1 136 ? 5.329 2.199 -20.198 1.00 43.97 136 ARG A C 1
ATOM 1156 O O . ARG A 1 136 ? 5.012 1.533 -21.180 1.00 43.97 136 ARG A O 1
ATOM 1163 N N . TYR A 1 137 ? 4.446 2.935 -19.535 1.00 52.00 137 TYR A N 1
ATOM 1164 C CA . TYR A 1 137 ? 3.091 3.087 -20.050 1.00 52.00 137 TYR A CA 1
ATOM 1165 C C . TYR A 1 137 ? 3.092 3.874 -21.371 1.00 52.00 137 TYR A C 1
ATOM 1167 O O . TYR A 1 137 ? 3.756 4.908 -21.469 1.00 52.00 137 TYR A O 1
ATOM 1175 N N . PRO A 1 138 ? 2.314 3.441 -22.380 1.00 41.34 138 PRO A N 1
ATOM 1176 C CA . PRO A 1 138 ? 1.849 4.333 -23.426 1.00 41.34 138 PRO A CA 1
ATOM 1177 C C . PRO A 1 138 ? 0.809 5.291 -22.820 1.00 41.34 138 PRO A C 1
ATOM 1179 O O . PRO A 1 138 ? -0.023 4.882 -22.020 1.00 41.34 138 PRO A O 1
ATOM 1182 N N . ASN A 1 139 ? 0.880 6.560 -23.214 1.00 39.50 139 ASN A N 1
ATOM 1183 C CA . ASN A 1 139 ? 0.128 7.761 -22.804 1.00 39.50 139 ASN A CA 1
ATOM 1184 C C . ASN A 1 139 ? -1.415 7.710 -22.598 1.00 39.50 139 ASN A C 1
ATOM 1186 O O . ASN A 1 139 ? -2.051 8.760 -22.682 1.00 39.50 139 ASN A O 1
ATOM 1190 N N . ARG A 1 140 ? -2.087 6.572 -22.391 1.00 39.09 140 ARG A N 1
ATOM 1191 C CA . ARG A 1 140 ? -3.557 6.528 -22.289 1.00 39.09 140 ARG A CA 1
ATOM 1192 C C . ARG A 1 140 ? -4.044 5.517 -21.257 1.00 39.09 140 ARG A C 1
ATOM 1194 O O . ARG A 1 140 ? -3.855 4.314 -21.409 1.00 39.09 140 ARG A O 1
ATOM 1201 N N . SER A 1 141 ? -4.715 6.035 -20.234 1.00 44.09 141 SER A N 1
ATOM 1202 C CA . SER A 1 141 ? -5.500 5.283 -19.258 1.00 44.09 141 SER A CA 1
ATOM 1203 C C . SER A 1 141 ? -6.589 4.461 -19.959 1.00 44.09 141 SER A C 1
ATOM 1205 O O . SER A 1 141 ? -7.252 4.958 -20.871 1.00 44.09 141 SER A O 1
ATOM 1207 N N . ILE A 1 142 ? -6.811 3.221 -19.517 1.00 36.81 142 ILE A N 1
ATOM 1208 C CA . ILE A 1 142 ? -7.990 2.428 -19.884 1.00 36.81 142 ILE A CA 1
ATOM 1209 C C . ILE A 1 142 ? -8.940 2.467 -18.687 1.00 36.81 142 ILE A C 1
ATOM 1211 O O . ILE A 1 142 ? -8.638 1.918 -17.633 1.00 36.81 142 ILE A O 1
ATOM 1215 N N . ILE A 1 143 ? -10.083 3.130 -18.857 1.00 39.62 143 ILE A N 1
ATOM 1216 C CA . ILE A 1 143 ? -11.210 3.088 -17.921 1.00 39.62 143 ILE A CA 1
ATOM 1217 C C . ILE A 1 143 ? -12.255 2.167 -18.544 1.00 39.62 143 ILE A C 1
ATOM 1219 O O . ILE A 1 143 ? -12.826 2.491 -19.585 1.00 39.62 143 ILE A O 1
ATOM 1223 N N . VAL A 1 144 ? -12.513 1.020 -17.918 1.00 27.61 144 VAL A N 1
ATOM 1224 C CA . VAL A 1 144 ? -13.667 0.183 -18.260 1.00 27.61 144 VAL A CA 1
ATOM 1225 C C . VAL A 1 144 ? -14.754 0.469 -17.239 1.00 27.61 144 VAL A C 1
ATOM 1227 O O . VAL A 1 144 ? -14.600 0.184 -16.056 1.00 27.61 144 VAL A O 1
ATOM 1230 N N . LYS A 1 145 ? -15.865 1.038 -17.706 1.00 30.09 145 LYS A N 1
ATOM 1231 C CA . LYS A 1 145 ? -17.084 1.168 -16.913 1.00 30.09 145 LYS A CA 1
ATOM 1232 C C . LYS A 1 145 ? -17.977 -0.030 -17.214 1.00 30.09 145 LYS A C 1
ATOM 1234 O O . LYS A 1 145 ? -18.452 -0.169 -18.340 1.00 30.09 145 LYS A O 1
ATOM 1239 N N . VAL A 1 146 ? -18.206 -0.875 -16.216 1.00 27.86 146 VAL A N 1
ATOM 1240 C CA . VAL A 1 146 ? -19.296 -1.856 -16.252 1.00 27.86 146 VAL A CA 1
ATOM 1241 C C . VAL A 1 146 ? -20.563 -1.134 -15.785 1.00 27.86 146 VAL A C 1
ATOM 1243 O O . VAL A 1 146 ? -20.503 -0.327 -14.856 1.00 27.86 146 VAL A O 1
ATOM 1246 N N . LYS A 1 147 ? -21.667 -1.331 -16.509 1.00 28.64 147 LYS A N 1
ATOM 1247 C CA . LYS A 1 147 ? -22.992 -0.863 -16.089 1.00 28.64 147 LYS A CA 1
ATOM 1248 C C . LYS A 1 147 ? -23.531 -1.756 -14.988 1.00 28.64 147 LYS A C 1
ATOM 1250 O O . LYS A 1 147 ? -23.406 -2.986 -15.165 1.00 28.64 147 LYS A O 1
#

Organism: NCBI:txid39777

Sequence (147 aa):
MYIVKIVHSYIDIYTYKYEHRYFLGYSKGENYILDTQNGVTLEYNGYSYEAQSDYLYSYGKTGFLKLDLNSGQTYYLFDDQTDEIYKTNILNRCLLEKKDLEKEQKPIQTHVWTNESDLTLKEQNIYNRLKDKKMRYPNRSIIVKVK